Protein AF-A0A970GXR2-F1 (afdb_monomer_lite)

Structure (mmCIF, N/CA/C/O backbone):
data_AF-A0A970GXR2-F1
#
_entry.id   AF-A0A970GXR2-F1
#
loop_
_atom_site.group_PDB
_atom_site.id
_atom_site.type_symbol
_atom_site.label_atom_id
_atom_site.label_alt_id
_atom_site.label_comp_id
_atom_site.label_asym_id
_atom_site.label_entity_id
_atom_site.label_seq_id
_atom_site.pdbx_PDB_ins_code
_atom_site.Cartn_x
_atom_site.Cartn_y
_atom_site.Cartn_z
_atom_site.occupancy
_atom_site.B_iso_or_equiv
_atom_site.auth_seq_id
_atom_site.auth_comp_id
_atom_site.auth_asym_id
_atom_site.auth_atom_id
_atom_site.pdbx_PDB_model_num
ATOM 1 N N . PRO A 1 1 ? 21.838 -7.652 -0.794 1.00 53.00 1 PRO A N 1
ATOM 2 C CA . PRO A 1 1 ? 21.216 -6.596 -1.631 1.00 53.00 1 PRO A CA 1
ATOM 3 C C . PRO A 1 1 ? 20.744 -5.403 -0.778 1.00 53.00 1 PRO A C 1
ATOM 5 O O . PRO A 1 1 ? 19.863 -5.548 0.065 1.00 53.00 1 PRO A O 1
ATOM 8 N N . THR A 1 2 ? 21.357 -4.231 -0.941 1.00 55.62 2 THR A N 1
ATOM 9 C CA . THR A 1 2 ? 20.973 -3.010 -0.216 1.00 55.62 2 THR A CA 1
ATOM 10 C C . THR A 1 2 ? 19.782 -2.338 -0.911 1.00 55.62 2 THR A C 1
ATOM 12 O O . THR A 1 2 ? 19.944 -1.617 -1.889 1.00 55.62 2 THR A O 1
ATOM 15 N N . ARG A 1 3 ? 18.569 -2.547 -0.370 1.00 70.00 3 ARG A N 1
ATOM 16 C CA . ARG A 1 3 ? 17.266 -2.031 -0.863 1.00 70.00 3 ARG A CA 1
ATOM 17 C C . ARG A 1 3 ? 17.192 -0.515 -1.126 1.00 70.00 3 ARG A C 1
ATOM 19 O O . ARG A 1 3 ? 16.248 -0.069 -1.763 1.00 70.00 3 ARG A O 1
ATOM 26 N N . ARG A 1 4 ? 18.170 0.272 -0.661 1.00 77.06 4 ARG A N 1
ATOM 27 C CA . ARG A 1 4 ? 18.219 1.735 -0.837 1.00 77.06 4 ARG A CA 1
ATOM 28 C C . ARG A 1 4 ? 18.295 2.177 -2.300 1.00 77.06 4 ARG A C 1
ATOM 30 O O . ARG A 1 4 ? 17.792 3.244 -2.617 1.00 77.06 4 ARG A O 1
ATOM 37 N N . HIS A 1 5 ? 18.892 1.371 -3.178 1.00 85.44 5 HIS A N 1
ATOM 38 C CA . HIS A 1 5 ? 19.070 1.732 -4.591 1.00 85.44 5 HIS A CA 1
ATOM 39 C C . HIS A 1 5 ? 18.047 1.080 -5.529 1.00 85.44 5 HIS A C 1
ATOM 41 O O . HIS A 1 5 ? 18.169 1.244 -6.736 1.00 85.44 5 HIS A O 1
ATOM 47 N N . ALA A 1 6 ? 17.042 0.369 -5.003 1.00 88.25 6 ALA A N 1
ATOM 48 C CA . ALA A 1 6 ? 16.093 -0.400 -5.815 1.00 88.25 6 ALA A CA 1
ATOM 49 C C . ALA A 1 6 ? 15.370 0.464 -6.865 1.00 88.25 6 ALA A C 1
ATOM 51 O O . ALA A 1 6 ? 15.276 0.073 -8.022 1.00 88.25 6 ALA A O 1
ATOM 52 N N . PHE A 1 7 ? 14.947 1.672 -6.482 1.00 89.69 7 PHE A N 1
ATOM 53 C CA . PHE A 1 7 ? 14.321 2.614 -7.411 1.00 89.69 7 PHE A CA 1
ATOM 54 C C . PHE A 1 7 ? 15.268 3.011 -8.554 1.00 89.69 7 PHE A C 1
ATOM 56 O O . PHE A 1 7 ? 14.904 2.944 -9.723 1.00 89.69 7 PHE A O 1
ATOM 63 N N . LEU A 1 8 ? 16.510 3.393 -8.232 1.00 90.38 8 LEU A N 1
ATOM 64 C CA . LEU A 1 8 ? 17.490 3.814 -9.240 1.00 90.38 8 LEU A CA 1
ATOM 65 C C . LEU A 1 8 ? 17.896 2.660 -10.166 1.00 90.38 8 LEU A C 1
ATOM 67 O O . LEU A 1 8 ? 18.098 2.873 -11.361 1.00 90.38 8 LEU A O 1
ATOM 71 N N . GLU A 1 9 ? 17.987 1.446 -9.626 1.00 91.94 9 GLU A N 1
ATOM 72 C CA . GLU A 1 9 ? 18.221 0.221 -10.392 1.00 91.94 9 GLU A CA 1
ATOM 73 C C . GLU A 1 9 ? 17.095 -0.018 -11.409 1.00 91.94 9 GLU A C 1
ATOM 75 O O . GLU A 1 9 ? 17.373 -0.234 -12.587 1.00 91.94 9 GLU A O 1
ATOM 80 N N . ASP A 1 10 ? 15.832 0.103 -10.993 1.00 92.06 10 ASP A N 1
ATOM 81 C CA . ASP A 1 10 ? 14.673 -0.127 -11.867 1.00 92.06 10 ASP A CA 1
ATOM 82 C C . ASP A 1 10 ? 14.565 0.923 -12.978 1.00 92.06 10 ASP A C 1
ATOM 84 O O . ASP A 1 10 ? 14.295 0.584 -14.133 1.00 92.06 10 ASP A O 1
ATOM 88 N N . ILE A 1 11 ? 14.848 2.189 -12.655 1.00 91.44 11 ILE A N 1
ATOM 89 C CA . ILE A 1 11 ? 14.916 3.271 -13.645 1.00 91.44 11 ILE A CA 1
ATOM 90 C C . ILE A 1 11 ? 16.031 3.006 -14.662 1.00 91.44 11 ILE A C 1
ATOM 92 O O . ILE A 1 11 ? 15.810 3.130 -15.867 1.00 91.44 11 ILE A O 1
ATOM 96 N N . THR A 1 12 ? 17.215 2.600 -14.193 1.00 93.88 12 THR A N 1
ATOM 97 C CA . THR A 1 12 ? 18.366 2.297 -15.062 1.00 93.88 12 THR A CA 1
ATOM 98 C C . THR A 1 12 ? 18.064 1.121 -15.992 1.00 93.88 12 THR A C 1
ATOM 100 O O . THR A 1 12 ? 18.375 1.171 -17.182 1.00 93.88 12 THR A O 1
ATOM 103 N N . ASN A 1 13 ? 17.387 0.097 -15.471 1.00 93.69 13 ASN A N 1
ATOM 104 C CA . ASN A 1 13 ? 16.999 -1.103 -16.211 1.00 93.69 13 ASN A CA 1
ATOM 105 C C . ASN A 1 13 ? 15.740 -0.919 -17.075 1.00 93.69 13 ASN A C 1
ATOM 107 O O . ASN A 1 13 ? 15.301 -1.878 -17.709 1.00 93.69 13 ASN A O 1
ATOM 111 N N . LYS A 1 14 ? 15.168 0.295 -17.133 1.00 92.44 14 LYS A N 1
ATOM 112 C CA . LYS A 1 14 ? 13.954 0.618 -17.904 1.00 92.44 14 LYS A CA 1
ATOM 113 C C . LYS A 1 14 ? 12.781 -0.314 -17.581 1.00 92.44 14 LYS A C 1
ATOM 115 O O . LYS A 1 14 ? 12.019 -0.697 -18.470 1.00 92.44 14 LYS A O 1
ATOM 120 N N . VAL A 1 15 ? 12.649 -0.684 -16.309 1.00 89.31 15 VAL A N 1
ATOM 121 C CA . VAL A 1 15 ? 11.522 -1.481 -15.820 1.0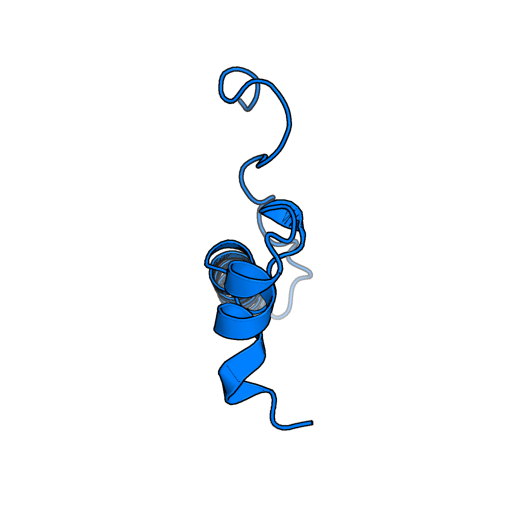0 89.31 15 VAL A CA 1
ATOM 122 C C . VAL A 1 15 ? 10.213 -0.734 -16.133 1.00 89.31 15 VAL A C 1
ATOM 124 O O . VAL A 1 15 ? 10.173 0.495 -15.995 1.00 89.31 15 VAL A O 1
ATOM 127 N N . PRO A 1 16 ? 9.142 -1.427 -16.569 1.00 87.69 16 PRO A N 1
ATOM 128 C CA . PRO A 1 16 ? 7.849 -0.785 -16.790 1.00 87.69 16 PRO A CA 1
ATOM 129 C C . PRO A 1 16 ? 7.359 -0.067 -15.528 1.00 87.69 16 PRO A C 1
ATOM 131 O O . PRO A 1 16 ? 7.611 -0.515 -14.408 1.00 87.69 16 PRO A O 1
ATOM 134 N N . LYS A 1 17 ? 6.667 1.065 -15.700 1.00 83.56 17 LYS A N 1
ATOM 135 C CA . LYS A 1 17 ? 6.337 1.995 -14.604 1.00 83.56 17 LYS A CA 1
ATOM 136 C C . LYS A 1 17 ? 5.537 1.339 -13.479 1.00 83.56 17 LYS A C 1
ATOM 138 O O . LYS A 1 17 ? 5.701 1.697 -12.319 1.00 83.56 17 LYS A O 1
ATOM 143 N N . GLU A 1 18 ? 4.694 0.381 -13.832 1.00 83.81 18 GLU A N 1
ATOM 144 C CA . GLU A 1 18 ? 3.863 -0.415 -12.935 1.00 83.81 18 GLU A CA 1
ATOM 145 C C . GLU A 1 18 ? 4.659 -1.371 -12.031 1.00 83.81 18 GLU A C 1
ATOM 147 O O . GLU A 1 18 ? 4.136 -1.800 -11.005 1.00 83.81 18 GLU A O 1
ATOM 152 N N . PHE A 1 19 ? 5.911 -1.676 -12.381 1.00 85.94 19 PHE A N 1
ATOM 153 C CA . PHE A 1 19 ? 6.778 -2.601 -11.645 1.00 85.94 19 PHE A CA 1
ATOM 154 C C . PHE A 1 19 ? 7.959 -1.909 -10.956 1.00 85.9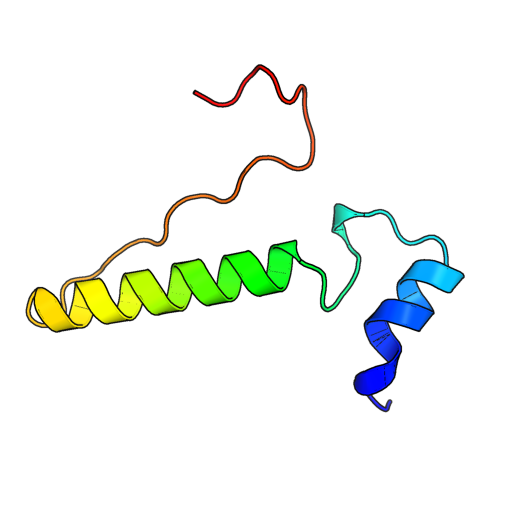4 19 PHE A C 1
ATOM 156 O O . PHE A 1 19 ? 8.780 -2.586 -10.335 1.00 85.94 19 PHE A O 1
ATOM 163 N N . ILE A 1 20 ? 8.063 -0.578 -11.044 1.00 89.62 20 ILE A N 1
ATOM 164 C CA . ILE A 1 20 ? 9.118 0.175 -10.359 1.00 89.62 20 ILE A CA 1
ATOM 165 C C . ILE A 1 20 ? 8.915 0.058 -8.848 1.00 89.62 20 ILE A C 1
ATOM 167 O O . ILE A 1 20 ? 7.883 0.463 -8.309 1.00 89.62 20 ILE A O 1
ATOM 171 N N . ARG A 1 21 ? 9.935 -0.451 -8.157 1.00 89.31 21 ARG A N 1
ATOM 172 C CA . ARG A 1 21 ? 9.937 -0.599 -6.701 1.00 89.31 21 ARG A CA 1
ATOM 173 C C . ARG A 1 21 ? 10.125 0.751 -6.018 1.00 89.31 21 ARG A C 1
ATOM 175 O O . ARG A 1 21 ? 10.897 1.593 -6.482 1.00 89.31 21 ARG A O 1
ATOM 182 N N . SER A 1 22 ? 9.489 0.912 -4.857 1.00 87.00 22 SER A N 1
ATOM 183 C CA . SER A 1 22 ? 9.549 2.144 -4.059 1.00 87.00 22 SER A CA 1
ATOM 184 C C . SER A 1 22 ? 9.060 3.360 -4.851 1.00 87.00 22 SER A C 1
ATOM 186 O O . SER A 1 22 ? 9.626 4.451 -4.759 1.00 87.00 22 SER A O 1
ATOM 188 N N . SER A 1 23 ? 8.028 3.151 -5.666 1.00 87.75 23 SER A N 1
ATOM 189 C CA . SER A 1 23 ? 7.427 4.198 -6.488 1.00 87.75 23 SER A CA 1
ATOM 190 C C . SER A 1 23 ? 6.468 5.077 -5.676 1.00 87.75 23 SER A C 1
ATOM 192 O O . SER A 1 23 ? 6.063 4.745 -4.561 1.00 87.75 23 SER A O 1
ATOM 194 N N . GLY A 1 24 ? 6.028 6.192 -6.266 1.00 87.12 24 GLY A N 1
ATOM 195 C CA . GLY A 1 24 ? 4.957 7.007 -5.682 1.00 87.12 24 GLY A CA 1
ATOM 196 C C . GLY A 1 24 ? 3.635 6.243 -5.508 1.00 87.12 24 GLY A C 1
ATOM 197 O O . GLY A 1 24 ? 2.871 6.559 -4.601 1.00 87.12 24 GLY A O 1
ATOM 198 N N . ARG A 1 25 ? 3.379 5.202 -6.319 1.00 87.81 25 ARG A N 1
ATOM 199 C CA . ARG A 1 25 ? 2.202 4.330 -6.169 1.00 87.81 25 ARG A CA 1
ATOM 200 C C . ARG A 1 25 ? 2.285 3.491 -4.894 1.00 87.81 25 ARG A C 1
ATOM 202 O O . ARG A 1 25 ? 1.280 3.366 -4.203 1.00 87.81 25 ARG A O 1
ATOM 209 N N . ASP A 1 26 ? 3.469 2.980 -4.562 1.00 89.50 26 ASP A N 1
ATOM 210 C CA . ASP A 1 26 ? 3.703 2.233 -3.318 1.00 89.50 26 ASP A CA 1
ATOM 211 C C . ASP A 1 26 ? 3.530 3.142 -2.093 1.00 89.50 26 ASP A C 1
ATOM 213 O O . ASP A 1 26 ? 2.935 2.751 -1.084 1.00 89.50 26 ASP A O 1
ATOM 217 N N . ALA A 1 27 ? 4.012 4.387 -2.196 1.00 91.38 27 ALA A N 1
ATOM 218 C CA . ALA A 1 27 ? 3.816 5.395 -1.160 1.00 91.38 27 ALA A CA 1
ATOM 219 C C . ALA A 1 27 ? 2.325 5.720 -0.972 1.00 91.38 27 ALA A C 1
ATOM 221 O O . ALA A 1 27 ? 1.843 5.722 0.159 1.00 91.38 27 ALA A O 1
ATOM 222 N N . LEU A 1 28 ? 1.577 5.914 -2.064 1.00 92.38 28 LEU A N 1
ATOM 223 C CA . LEU A 1 28 ? 0.137 6.167 -2.001 1.00 92.38 28 LEU A CA 1
ATOM 224 C C . LEU A 1 28 ? -0.630 4.973 -1.411 1.00 92.38 28 LEU A C 1
ATOM 226 O O . LEU A 1 28 ? -1.468 5.171 -0.542 1.00 92.38 28 LEU A O 1
ATOM 230 N N . ALA A 1 29 ? -0.288 3.737 -1.794 1.00 92.31 29 ALA A N 1
ATOM 231 C CA . ALA A 1 29 ? -0.860 2.524 -1.199 1.00 92.31 29 ALA A CA 1
ATOM 232 C C . ALA A 1 29 ? -0.667 2.477 0.326 1.00 92.31 29 ALA A C 1
ATOM 234 O O . ALA A 1 29 ? -1.565 2.087 1.070 1.00 92.31 29 ALA A O 1
ATOM 235 N N . THR A 1 30 ? 0.513 2.896 0.791 1.00 94.62 30 THR A N 1
ATOM 236 C CA . THR A 1 30 ? 0.851 2.940 2.218 1.00 94.62 30 THR A CA 1
ATOM 237 C C . THR A 1 30 ? 0.051 4.018 2.951 1.00 94.62 30 THR A C 1
ATOM 239 O O . THR A 1 30 ? -0.414 3.790 4.069 1.00 94.62 30 THR A O 1
ATOM 242 N N . LEU A 1 31 ? -0.145 5.181 2.325 1.00 96.12 31 LEU A N 1
ATOM 243 C CA . LEU A 1 31 ? -0.976 6.252 2.878 1.00 96.12 31 LEU A CA 1
ATOM 244 C C . LEU A 1 31 ? -2.444 5.822 2.988 1.00 96.12 31 LEU A C 1
ATOM 246 O O . LEU A 1 31 ? -3.021 5.957 4.062 1.00 96.12 31 LEU A O 1
ATOM 250 N N . GLU A 1 32 ? -3.015 5.217 1.943 1.00 96.38 32 GLU A N 1
ATOM 251 C CA . GLU A 1 32 ? -4.385 4.679 1.975 1.00 96.38 32 GLU A CA 1
ATOM 252 C C . GLU A 1 32 ? -4.562 3.618 3.067 1.00 96.38 32 GLU A C 1
ATOM 254 O O . GLU A 1 32 ? -5.550 3.625 3.801 1.00 96.38 32 GLU A O 1
ATOM 259 N N . ALA A 1 33 ? -3.573 2.734 3.239 1.00 95.19 33 ALA A N 1
ATOM 260 C CA . ALA A 1 33 ? -3.584 1.762 4.328 1.00 95.19 33 ALA A CA 1
ATOM 261 C C . ALA A 1 33 ? -3.546 2.439 5.710 1.00 95.19 33 ALA A C 1
ATOM 263 O O . ALA A 1 33 ? -4.231 1.997 6.629 1.00 95.19 33 ALA A O 1
ATOM 264 N N . THR A 1 34 ? -2.780 3.522 5.858 1.00 97.50 34 THR A N 1
ATOM 265 C CA . THR A 1 34 ? -2.696 4.285 7.113 1.00 97.50 34 THR A CA 1
ATOM 266 C C . THR A 1 34 ? -4.041 4.930 7.443 1.00 97.50 34 THR A C 1
ATOM 268 O O . THR A 1 34 ? -4.522 4.789 8.565 1.00 97.50 34 THR A O 1
ATOM 271 N N . PHE A 1 35 ? -4.682 5.581 6.470 1.00 97.44 35 PHE A N 1
ATOM 272 C CA . PHE A 1 35 ? -6.001 6.182 6.667 1.00 97.44 35 PHE A CA 1
ATOM 273 C C . PHE A 1 35 ? -7.075 5.140 6.988 1.00 97.44 35 PHE A C 1
ATOM 275 O O . PHE A 1 35 ? -7.841 5.350 7.922 1.00 97.44 35 PHE A O 1
ATOM 282 N N . ALA A 1 36 ? -7.073 3.984 6.316 1.00 97.19 36 ALA A N 1
ATOM 283 C CA . ALA A 1 36 ? -7.998 2.897 6.639 1.00 97.19 36 ALA A CA 1
ATOM 284 C C . ALA A 1 36 ? -7.819 2.378 8.078 1.00 97.19 36 ALA A C 1
ATOM 286 O O . ALA A 1 36 ? -8.795 2.051 8.751 1.00 97.19 36 ALA A O 1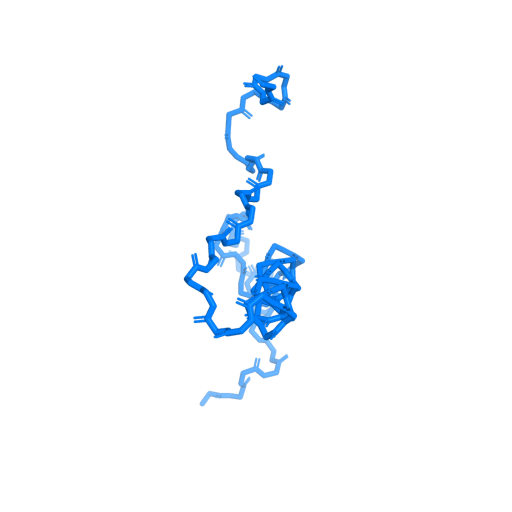
ATOM 287 N N . VAL A 1 37 ? -6.579 2.322 8.579 1.00 97.69 37 VAL A N 1
ATOM 288 C CA . VAL A 1 37 ? -6.301 1.948 9.976 1.00 97.69 37 VAL A CA 1
ATOM 289 C C . VAL A 1 37 ? -6.789 3.020 10.953 1.00 97.69 37 VAL A C 1
ATOM 291 O O . VAL A 1 37 ? -7.358 2.669 11.987 1.00 97.69 37 VAL A O 1
ATOM 294 N N . ILE A 1 38 ? -6.600 4.304 10.631 1.00 98.06 38 ILE A N 1
ATOM 295 C CA . ILE A 1 38 ? -7.125 5.423 11.431 1.00 98.06 38 ILE A CA 1
ATOM 296 C C . ILE A 1 38 ? -8.654 5.337 11.508 1.00 98.06 38 ILE A C 1
ATOM 298 O O . ILE A 1 38 ? -9.204 5.318 12.605 1.00 98.06 38 ILE A O 1
ATOM 302 N N . GLU A 1 39 ? -9.332 5.177 10.372 1.00 97.75 39 GLU A N 1
ATOM 303 C CA . GLU A 1 39 ? -10.792 5.054 10.309 1.00 97.75 39 GLU A CA 1
ATOM 304 C C . GLU A 1 39 ? -11.296 3.815 11.062 1.00 97.75 39 GLU A C 1
ATOM 306 O O . GLU A 1 39 ? -12.283 3.880 11.796 1.00 97.75 39 GLU A O 1
ATOM 311 N N . SER A 1 40 ? -10.597 2.684 10.931 1.00 98.00 40 SER A N 1
ATOM 312 C CA . SER A 1 40 ? -10.879 1.4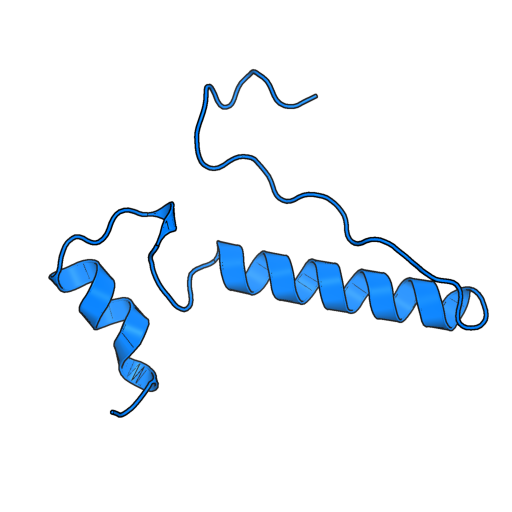73 11.704 1.00 98.00 40 SER A CA 1
ATOM 313 C C . SER A 1 40 ? -10.824 1.762 13.203 1.00 98.00 40 SER A C 1
ATOM 315 O O . SER A 1 40 ? -11.733 1.377 13.935 1.00 98.00 40 SER A O 1
ATOM 317 N N . TYR A 1 41 ? -9.779 2.449 13.671 1.00 97.88 41 TYR A N 1
ATOM 318 C CA . TYR A 1 41 ? -9.634 2.817 15.079 1.00 97.88 41 TYR A CA 1
ATOM 319 C C . TYR A 1 41 ? -10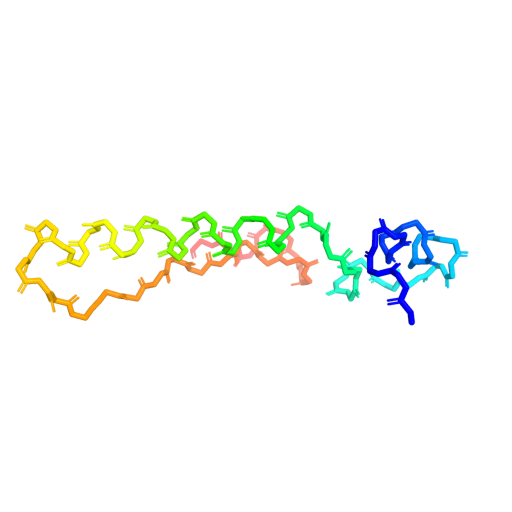.758 3.754 15.551 1.00 97.88 41 TYR A C 1
ATOM 321 O O . TYR A 1 41 ? -11.370 3.494 16.588 1.00 97.88 41 TYR A O 1
ATOM 329 N N . GLU A 1 42 ? -11.077 4.788 14.772 1.00 97.75 42 GLU A N 1
ATOM 330 C CA . GLU A 1 42 ? -12.141 5.752 15.085 1.00 97.75 42 GLU A CA 1
ATOM 331 C C . GLU A 1 42 ? -13.535 5.103 15.137 1.00 97.75 42 GLU A C 1
ATOM 333 O O . GLU A 1 42 ? -14.382 5.526 15.923 1.00 97.75 42 GLU A O 1
ATOM 338 N N . ASN A 1 43 ? -13.750 4.020 14.383 1.00 97.19 43 ASN A N 1
ATOM 339 C CA . ASN A 1 43 ? -14.993 3.243 14.367 1.00 97.19 43 ASN A CA 1
ATOM 340 C C . ASN A 1 43 ? -14.953 1.988 15.264 1.00 97.19 43 ASN A C 1
ATOM 342 O O . ASN A 1 43 ? -15.694 1.030 15.034 1.00 97.19 43 ASN A O 1
ATOM 346 N N . GLY A 1 44 ? -14.094 1.961 16.289 1.00 97.19 44 GLY A N 1
ATOM 347 C CA . GLY A 1 44 ? -14.087 0.891 17.295 1.00 97.19 44 GLY A CA 1
ATOM 348 C C . GLY A 1 44 ? -13.493 -0.440 16.817 1.00 97.19 44 GLY A C 1
ATOM 349 O O . GLY A 1 44 ? -13.869 -1.498 17.317 1.00 97.19 44 GLY A O 1
ATOM 350 N N . GLY A 1 45 ? -12.567 -0.400 15.858 1.00 95.31 45 GLY A N 1
ATOM 351 C CA . GLY A 1 45 ? -11.913 -1.578 15.282 1.00 95.31 45 GLY A CA 1
ATOM 352 C C . GLY A 1 45 ? -12.689 -2.219 14.130 1.00 95.31 45 GLY A C 1
ATOM 353 O O . GLY A 1 45 ? -12.560 -3.423 13.902 1.00 95.31 45 GLY A O 1
ATOM 354 N N . ALA A 1 46 ? -13.521 -1.446 13.429 1.00 96.88 46 ALA A N 1
ATOM 355 C CA . ALA A 1 46 ? -14.268 -1.927 12.273 1.00 96.88 46 ALA A CA 1
ATOM 356 C C . ALA A 1 46 ? -13.332 -2.332 11.119 1.00 96.88 46 ALA A C 1
ATOM 358 O O . ALA A 1 46 ? -12.300 -1.708 10.882 1.00 96.88 46 ALA A O 1
ATOM 359 N N . LEU A 1 47 ? -13.710 -3.359 10.353 1.00 96.00 47 LEU A N 1
ATOM 360 C CA . LEU A 1 47 ? -12.955 -3.756 9.165 1.00 96.00 47 LEU A CA 1
ATOM 361 C C . LEU A 1 47 ? -13.169 -2.730 8.041 1.00 96.00 47 LEU A C 1
ATOM 363 O O . LEU A 1 47 ? -14.219 -2.722 7.401 1.00 96.00 47 LEU A O 1
ATOM 367 N N . VAL A 1 48 ? -12.157 -1.903 7.781 1.00 96.56 48 VAL A N 1
ATOM 368 C CA . VAL A 1 48 ? -12.175 -0.877 6.728 1.00 96.56 48 VAL A CA 1
ATOM 369 C C . VAL A 1 48 ? -11.347 -1.334 5.528 1.00 96.56 48 VAL A C 1
ATOM 371 O O . VAL A 1 48 ? -10.213 -1.798 5.667 1.00 96.56 48 VAL A O 1
ATOM 374 N N . ARG A 1 49 ? -11.912 -1.199 4.324 1.00 94.31 49 ARG A N 1
ATOM 375 C CA . ARG A 1 49 ? -11.205 -1.449 3.064 1.00 94.31 49 ARG A CA 1
ATOM 376 C C . ARG A 1 49 ? -10.583 -0.134 2.568 1.00 94.31 49 ARG A C 1
ATOM 378 O O . ARG A 1 49 ? -11.344 0.800 2.338 1.00 94.31 49 ARG A O 1
ATOM 385 N N . PRO A 1 50 ? -9.260 -0.068 2.321 1.00 93.31 50 PRO A N 1
ATOM 386 C CA . PRO A 1 50 ? -8.633 1.112 1.724 1.00 93.31 50 PRO A CA 1
ATOM 387 C C . PRO A 1 50 ? -9.215 1.445 0.345 1.00 93.31 50 PRO A C 1
ATOM 389 O O . PRO A 1 50 ? -9.616 0.537 -0.399 1.00 93.31 50 PRO A O 1
ATOM 392 N N . HIS A 1 51 ? -9.214 2.727 -0.023 1.00 92.38 51 HIS A N 1
ATOM 393 C CA . HIS A 1 51 ? -9.709 3.153 -1.329 1.00 92.38 51 HIS A CA 1
ATOM 394 C C . HIS A 1 51 ? -8.845 2.587 -2.467 1.00 92.38 51 HIS A C 1
ATOM 396 O O . HIS A 1 51 ? -7.623 2.450 -2.330 1.00 92.38 51 HIS A O 1
ATOM 402 N N . PRO A 1 52 ? -9.458 2.230 -3.611 1.00 90.06 52 PRO A N 1
ATOM 403 C CA . PRO A 1 52 ? -8.706 1.759 -4.762 1.00 90.06 52 PRO A CA 1
ATOM 404 C C . PRO A 1 52 ? -7.816 2.877 -5.311 1.00 90.06 52 PRO A C 1
ATOM 406 O O . PRO A 1 52 ? -8.245 4.016 -5.481 1.00 90.06 52 PRO A O 1
ATOM 409 N N . LEU A 1 53 ? -6.569 2.533 -5.630 1.00 87.88 53 LEU A N 1
ATOM 410 C CA . LEU A 1 53 ? -5.635 3.478 -6.236 1.00 87.88 53 LEU A CA 1
ATOM 411 C C . LEU A 1 53 ? -6.045 3.804 -7.678 1.00 87.88 53 LEU A C 1
ATOM 413 O O . LEU A 1 53 ? -6.511 2.900 -8.380 1.00 87.88 53 LEU A O 1
ATOM 417 N N . PRO A 1 54 ? -5.758 5.024 -8.172 1.00 85.25 54 PRO A N 1
ATOM 418 C CA . PRO A 1 54 ? -5.987 5.386 -9.569 1.00 85.25 54 PRO A CA 1
ATOM 419 C C . PRO A 1 54 ? -5.361 4.371 -10.529 1.00 85.25 54 PRO A C 1
ATOM 421 O O . PRO A 1 54 ? -4.261 3.864 -10.276 1.00 85.25 54 PRO A O 1
ATOM 424 N N . ASN A 1 55 ? -6.034 4.063 -11.636 1.00 78.12 55 ASN A N 1
ATOM 425 C CA . ASN A 1 55 ? -5.502 3.116 -12.613 1.00 78.12 55 ASN A CA 1
ATOM 426 C C . ASN A 1 55 ? -4.249 3.695 -13.286 1.00 78.12 55 ASN A 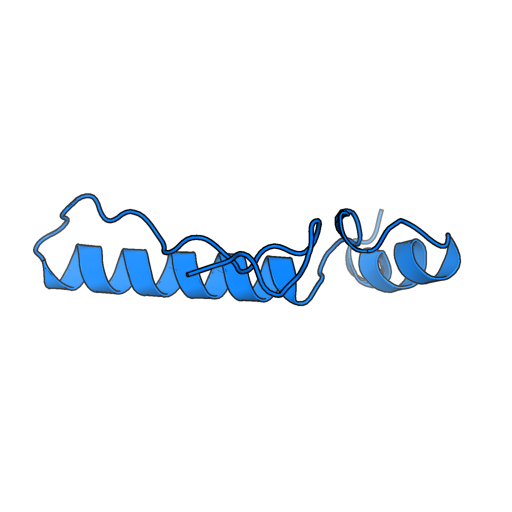C 1
ATOM 428 O O . ASN A 1 55 ? -4.260 4.815 -13.787 1.00 78.12 55 ASN A O 1
ATOM 432 N N . LEU A 1 56 ? -3.157 2.922 -13.289 1.00 69.38 56 LEU A N 1
ATOM 433 C CA . LEU A 1 56 ? -1.920 3.273 -14.004 1.00 69.38 56 LEU A CA 1
ATOM 434 C C . LEU A 1 56 ? -1.915 2.728 -15.447 1.00 69.38 56 LEU A C 1
ATOM 436 O O . LEU A 1 56 ? -1.095 3.140 -16.261 1.00 69.38 56 LEU A O 1
ATOM 440 N N . HIS A 1 57 ? -2.811 1.782 -15.741 1.00 60.06 57 HIS A N 1
ATOM 441 C CA . HIS A 1 57 ? -2.957 1.107 -17.026 1.00 60.06 57 HIS A CA 1
ATOM 442 C C . HIS A 1 57 ? -4.424 1.168 -17.472 1.00 60.06 57 HIS A C 1
ATOM 444 O O . HIS A 1 57 ? -5.321 1.001 -16.644 1.00 60.06 57 HIS A O 1
ATOM 450 N N . GLY A 1 58 ? -4.656 1.389 -18.768 1.00 54.03 58 GLY A N 1
ATOM 451 C CA . GLY A 1 58 ? -5.969 1.740 -19.323 1.00 54.03 58 GLY A CA 1
ATOM 452 C C . GLY A 1 58 ? -6.133 3.250 -19.528 1.00 54.03 58 GLY A C 1
ATOM 453 O O . GLY A 1 58 ? -5.371 4.045 -18.983 1.00 54.03 58 GLY A O 1
ATOM 454 N N . GLU A 1 59 ? -7.101 3.636 -20.363 1.00 50.03 59 GLU A N 1
ATOM 455 C CA . GLU A 1 59 ? -7.461 5.037 -20.626 1.00 50.03 59 GLU A CA 1
ATOM 456 C C . GLU A 1 59 ? -7.714 5.786 -19.296 1.00 50.03 59 GLU A C 1
ATOM 458 O O . GLU A 1 59 ? -8.632 5.409 -18.560 1.00 50.03 59 GLU A O 1
ATOM 463 N N . PRO A 1 60 ? -6.943 6.849 -18.971 1.00 55.56 60 PRO A N 1
ATOM 464 C CA . PRO A 1 60 ? -7.115 7.634 -17.740 1.00 55.56 60 PRO A CA 1
ATOM 465 C C . PRO A 1 60 ? -8.517 8.241 -17.581 1.00 55.56 60 PRO A C 1
ATOM 467 O O . PRO A 1 60 ? -8.899 8.640 -16.486 1.00 55.56 60 PRO A O 1
ATOM 470 N N . SER A 1 61 ? -9.276 8.314 -18.677 1.00 61.78 61 SER A N 1
ATOM 471 C CA . SER A 1 61 ? -10.633 8.849 -18.752 1.00 61.78 61 SER A CA 1
ATOM 472 C C . SER A 1 61 ? -11.725 7.909 -18.208 1.00 61.78 61 SER A C 1
ATOM 474 O O . SER A 1 61 ? -12.858 8.352 -18.038 1.00 61.78 61 SER A O 1
ATOM 476 N N . VAL A 1 62 ? -11.412 6.640 -17.908 1.00 52.97 62 VAL A N 1
ATOM 477 C CA . VAL A 1 62 ? -12.418 5.585 -17.633 1.00 52.97 62 VAL A CA 1
ATOM 478 C C . VAL A 1 62 ? -12.599 5.276 -16.133 1.00 52.97 62 VAL A C 1
ATOM 480 O O . VAL A 1 62 ? -13.253 4.303 -15.774 1.00 52.97 62 VAL A O 1
ATOM 483 N N . VAL A 1 63 ? -12.061 6.085 -15.217 1.00 48.19 63 VAL A N 1
ATOM 484 C CA . VAL A 1 63 ? -12.202 5.837 -13.766 1.00 48.19 63 VAL A CA 1
ATOM 485 C C . VAL A 1 63 ? -13.105 6.891 -13.120 1.00 48.19 63 VAL A C 1
ATOM 487 O O . VAL A 1 63 ? -12.606 7.900 -12.629 1.00 48.19 63 VAL A O 1
ATOM 490 N N . TRP A 1 64 ? -14.419 6.639 -13.134 1.00 41.38 64 TRP A N 1
ATOM 491 C CA . TRP A 1 64 ? -15.439 7.308 -12.311 1.00 41.38 64 TRP A CA 1
ATOM 492 C C . TRP A 1 64 ? -16.471 6.285 -11.841 1.00 41.38 64 TRP A C 1
ATOM 494 O O . TRP A 1 64 ? -17.019 5.571 -12.712 1.00 41.38 64 TRP A O 1
#

Secondary structure (DSSP, 8-state):
--GGGHHHHHHHTT--GGG-TT-HHHHHHHHHHHHHHHHHHHTTS--PPPPPPPPSSS-GGG--

Sequence (64 aa):
PTRRHAFLEDITNKVPKEFIRSSGRDALATLEATFAVIESYENGGALVRPHPLPNLHGEPSVVW

Radius of gyration: 15.59 Å; chains: 1; bounding box: 37×15×38 Å

Foldseek 3Di:
DPCPCQQVVCVVVVPPPVPRPPDVQVVVVVVQVVVQVVVCVVVPNDRGDGDDDQDPDDDSVPDD

pLDDT: mean 85.07, std 15.09, range [41.38, 98.06]